Protein AF-A0AAJ1R7Y0-F1 (afdb_monomer)

Structure (mmCIF, N/CA/C/O backbone):
data_AF-A0AAJ1R7Y0-F1
#
_entry.id   AF-A0AAJ1R7Y0-F1
#
loop_
_atom_site.group_PDB
_atom_site.id
_atom_site.type_symbol
_atom_site.label_atom_id
_atom_site.label_alt_id
_atom_site.label_comp_id
_atom_site.label_asym_id
_atom_site.label_entity_id
_atom_site.label_seq_id
_atom_site.pdbx_PDB_ins_code
_atom_site.Cartn_x
_atom_site.Cartn_y
_atom_site.Cartn_z
_atom_site.occupancy
_atom_site.B_iso_or_equiv
_atom_site.auth_seq_id
_atom_site.auth_comp_id
_atom_site.auth_asym_id
_atom_site.auth_atom_id
_atom_site.pdbx_PDB_model_num
ATOM 1 N N . VAL A 1 1 ? -12.907 -18.939 -9.135 1.00 85.06 1 VAL A N 1
ATOM 2 C CA . VAL A 1 1 ? -11.964 -18.259 -10.052 1.00 85.06 1 VAL A CA 1
ATOM 3 C C . VAL A 1 1 ? -12.380 -16.804 -10.107 1.00 85.06 1 VAL A C 1
ATOM 5 O O . VAL A 1 1 ? -13.562 -16.567 -10.323 1.00 85.06 1 VAL A O 1
ATOM 8 N N . LEU A 1 2 ? -11.460 -15.879 -9.833 1.00 93.25 2 LEU A N 1
ATOM 9 C CA . LEU A 1 2 ? -11.671 -14.434 -9.945 1.00 93.25 2 LEU A CA 1
ATOM 10 C C . LEU A 1 2 ? -10.970 -13.952 -11.221 1.00 93.25 2 LEU A C 1
ATOM 12 O O . LEU A 1 2 ? -9.882 -14.438 -11.527 1.00 93.25 2 LEU A O 1
ATOM 16 N N . VAL A 1 3 ? -11.607 -13.061 -11.977 1.00 95.38 3 VAL A N 1
ATOM 17 C CA . VAL A 1 3 ? -11.052 -12.472 -13.201 1.00 95.38 3 VAL A CA 1
ATOM 18 C C . VAL A 1 3 ? -11.337 -10.979 -13.152 1.00 95.38 3 VAL A C 1
ATOM 20 O O . VAL A 1 3 ? -12.490 -10.585 -12.997 1.00 95.38 3 VAL A O 1
ATOM 23 N N . GLU A 1 4 ? -10.295 -10.169 -13.274 1.00 94.75 4 GLU A N 1
ATOM 24 C CA . GLU A 1 4 ? -10.352 -8.718 -13.095 1.00 94.75 4 GLU A CA 1
ATOM 25 C C . GLU A 1 4 ? -9.767 -8.013 -14.319 1.00 94.75 4 GLU A C 1
ATOM 27 O O . GLU A 1 4 ? -8.979 -8.587 -15.077 1.00 94.75 4 GLU A O 1
ATOM 32 N N . GLN A 1 5 ? -10.170 -6.761 -14.531 1.00 95.38 5 GLN A N 1
ATOM 33 C CA . GLN A 1 5 ? -9.606 -5.935 -15.590 1.00 95.38 5 GLN A CA 1
ATOM 34 C C . GLN A 1 5 ? -8.187 -5.493 -15.213 1.00 95.38 5 GLN A C 1
ATOM 36 O O . GLN A 1 5 ? -7.945 -5.050 -14.094 1.00 95.38 5 GLN A O 1
ATOM 41 N N . TRP A 1 6 ? -7.266 -5.540 -16.176 1.00 92.19 6 TRP A N 1
ATOM 42 C CA . TRP A 1 6 ? -5.917 -5.011 -15.997 1.00 92.19 6 TRP A CA 1
ATOM 43 C C . TRP A 1 6 ? -5.935 -3.491 -15.782 1.00 92.19 6 TRP A C 1
ATOM 45 O O . TRP A 1 6 ? -6.484 -2.747 -16.601 1.00 92.19 6 TRP A O 1
ATOM 55 N N . ILE A 1 7 ? -5.287 -3.031 -14.711 1.00 91.31 7 ILE A N 1
ATOM 56 C CA . ILE A 1 7 ? -5.073 -1.612 -14.420 1.00 91.31 7 ILE A CA 1
ATOM 57 C C . ILE A 1 7 ? -3.599 -1.299 -14.675 1.00 91.31 7 ILE A C 1
ATOM 59 O O . ILE A 1 7 ? -2.715 -1.933 -14.112 1.00 91.31 7 ILE A O 1
ATOM 63 N N . SER A 1 8 ? -3.331 -0.326 -15.549 1.00 90.75 8 SER A N 1
ATOM 64 C CA . SER A 1 8 ? -1.974 0.174 -15.804 1.00 90.75 8 SER A CA 1
ATOM 65 C C . SER A 1 8 ? -1.752 1.464 -15.028 1.00 90.75 8 SER A C 1
ATOM 67 O O . SER A 1 8 ? -2.501 2.422 -15.213 1.00 90.75 8 SER A O 1
ATOM 69 N N . GLY A 1 9 ? -0.731 1.501 -14.176 1.00 90.62 9 GLY A N 1
ATOM 70 C CA . GLY A 1 9 ? -0.447 2.665 -13.347 1.00 90.62 9 GLY A CA 1
ATOM 71 C C . GLY A 1 9 ? 0.576 2.380 -12.255 1.00 90.62 9 GLY A C 1
ATOM 72 O O . GLY A 1 9 ? 1.259 1.359 -12.278 1.00 90.62 9 GLY A O 1
ATOM 73 N N . ARG A 1 10 ? 0.670 3.323 -11.319 1.00 92.06 10 ARG A N 1
ATOM 74 C CA . ARG A 1 10 ? 1.495 3.231 -10.108 1.00 92.06 10 ARG A CA 1
ATOM 75 C C . ARG A 1 10 ? 0.795 2.345 -9.075 1.00 92.06 10 ARG A C 1
ATOM 77 O O . ARG A 1 10 ? -0.435 2.335 -9.020 1.00 92.06 10 ARG A O 1
ATOM 84 N N . GLU A 1 11 ? 1.568 1.632 -8.262 1.00 93.50 11 GLU A N 1
ATOM 85 C CA . GLU A 1 11 ? 1.056 0.729 -7.228 1.00 93.50 11 GLU A CA 1
ATOM 86 C C . GLU A 1 11 ? 1.380 1.269 -5.831 1.00 93.50 11 GLU A C 1
ATOM 88 O O . GLU A 1 11 ? 2.511 1.676 -5.557 1.00 93.50 11 GLU A O 1
ATOM 93 N N . PHE A 1 12 ? 0.381 1.272 -4.944 1.00 95.50 12 PHE A N 1
ATOM 94 C CA . PHE A 1 12 ? 0.485 1.863 -3.612 1.00 95.50 12 PHE A CA 1
ATOM 95 C C . PHE A 1 12 ? -0.021 0.914 -2.528 1.00 95.50 12 PHE A C 1
ATOM 97 O O . PHE A 1 12 ? -0.950 0.139 -2.747 1.00 95.50 12 PHE A O 1
ATOM 104 N N . THR A 1 13 ? 0.557 1.028 -1.336 1.00 96.44 13 THR A N 1
ATOM 105 C CA . THR A 1 13 ? 0.081 0.359 -0.124 1.00 96.44 13 THR A CA 1
ATOM 106 C C . THR A 1 13 ? 0.077 1.324 1.056 1.00 96.44 13 THR A C 1
ATOM 108 O O . THR A 1 13 ? 0.898 2.242 1.130 1.00 96.44 13 THR A O 1
ATOM 111 N N . ILE A 1 14 ? -0.889 1.151 1.956 1.00 97.38 14 ILE A N 1
ATOM 112 C CA . ILE A 1 14 ? -1.148 2.046 3.086 1.00 97.38 14 ILE A CA 1
ATOM 113 C C . ILE A 1 14 ? -1.428 1.169 4.297 1.00 97.38 14 ILE A C 1
ATOM 115 O O . ILE A 1 14 ? -2.303 0.305 4.257 1.00 97.38 14 ILE A O 1
ATOM 119 N N . THR A 1 15 ? -0.667 1.380 5.365 1.00 96.88 15 THR A N 1
ATOM 120 C CA . THR A 1 15 ? -0.842 0.637 6.613 1.00 96.88 15 THR A CA 1
ATOM 121 C C . THR A 1 15 ? -1.854 1.356 7.497 1.00 96.88 15 THR A C 1
ATOM 123 O O . THR A 1 15 ? -1.722 2.556 7.731 1.00 96.88 15 THR A O 1
ATOM 126 N N . VAL A 1 16 ? -2.824 0.611 8.023 1.00 96.19 16 VAL A N 1
ATOM 127 C CA . VAL A 1 16 ? -3.742 1.065 9.075 1.00 96.19 16 VAL A CA 1
ATOM 128 C C . VAL A 1 16 ? -3.345 0.362 10.374 1.00 96.19 16 VAL A C 1
ATOM 130 O O . VAL A 1 16 ? -3.127 -0.852 10.368 1.00 96.19 16 VAL A O 1
ATOM 133 N N . LEU A 1 17 ? -3.190 1.127 11.455 1.00 93.75 17 LEU A N 1
ATOM 134 C CA . LEU A 1 17 ? -2.904 0.629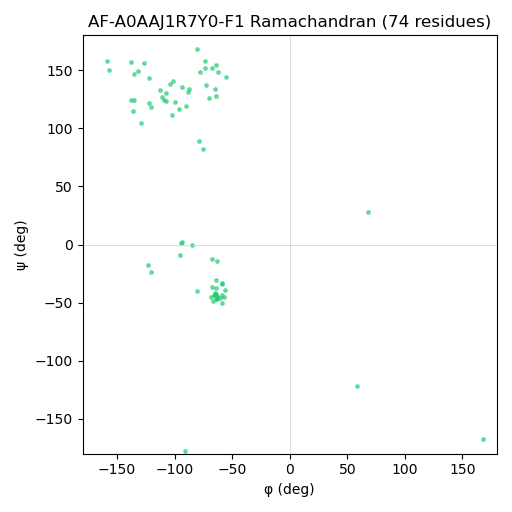 12.801 1.00 93.75 17 LEU A CA 1
ATOM 135 C C . LEU A 1 17 ? -3.910 1.251 13.774 1.00 93.75 17 LEU A C 1
ATOM 137 O O . LEU A 1 17 ? -3.794 2.423 14.118 1.00 93.75 17 LEU A O 1
ATOM 141 N N . GLY A 1 18 ? -4.898 0.483 14.217 1.00 88.44 18 GLY A N 1
ATOM 142 C CA . GLY A 1 18 ? -6.065 1.006 14.916 1.00 88.44 18 GLY A CA 1
ATOM 143 C C . GLY A 1 18 ? -6.796 2.020 14.044 1.00 88.44 18 GLY A C 1
ATOM 144 O O . GLY A 1 18 ? -7.172 1.722 12.913 1.00 88.44 18 GLY A O 1
ATOM 145 N N . ASP A 1 19 ? -6.922 3.237 14.567 1.00 86.12 19 ASP A N 1
ATOM 146 C CA . ASP A 1 19 ? -7.514 4.381 13.869 1.00 86.12 19 ASP A CA 1
ATOM 147 C C . ASP A 1 19 ? -6.458 5.245 13.137 1.00 86.12 19 ASP A C 1
ATOM 149 O O . ASP A 1 19 ? -6.794 6.265 12.534 1.00 86.12 19 ASP A O 1
ATOM 153 N N . ASP A 1 20 ? -5.175 4.857 13.180 1.00 92.19 20 ASP A N 1
ATOM 154 C CA . ASP A 1 20 ? -4.071 5.627 1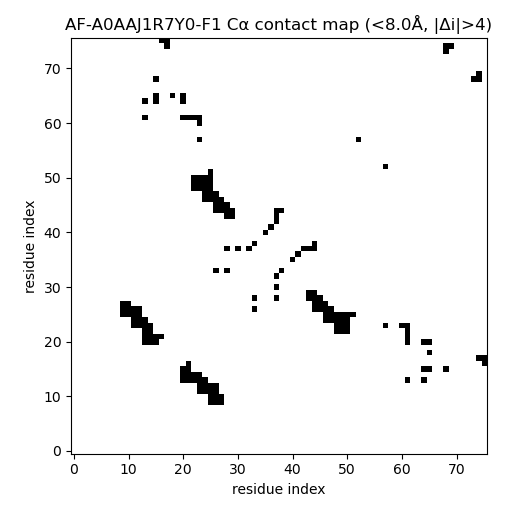2.602 1.00 92.19 20 ASP A CA 1
ATOM 155 C C . ASP A 1 20 ? -3.700 5.132 11.197 1.00 92.19 20 ASP A C 1
ATOM 157 O O . ASP A 1 20 ? -3.172 4.028 11.006 1.00 92.19 20 ASP A O 1
ATOM 161 N N . VAL A 1 21 ? -3.882 6.001 10.199 1.00 95.75 21 VAL A N 1
ATOM 162 C CA . VAL A 1 21 ? -3.466 5.746 8.814 1.00 95.75 21 VAL A CA 1
ATOM 163 C C . VAL A 1 21 ? -2.038 6.240 8.581 1.00 95.75 21 VAL A C 1
ATOM 165 O O . VAL A 1 21 ? -1.731 7.426 8.706 1.00 95.75 21 VAL A O 1
ATOM 168 N N . GLN A 1 22 ? -1.145 5.321 8.223 1.00 97.19 22 GLN A N 1
ATOM 169 C CA . GLN A 1 22 ? 0.282 5.585 8.027 1.00 97.19 22 GLN A CA 1
ATOM 170 C C . GLN A 1 22 ? 0.583 6.211 6.650 1.00 97.19 22 GLN A C 1
ATOM 172 O O . GLN A 1 22 ? -0.292 6.246 5.777 1.00 97.19 22 GLN A O 1
ATOM 177 N N . PRO A 1 23 ? 1.811 6.722 6.422 1.00 95.88 23 PRO A N 1
ATOM 178 C CA . PRO A 1 23 ? 2.198 7.282 5.131 1.00 95.88 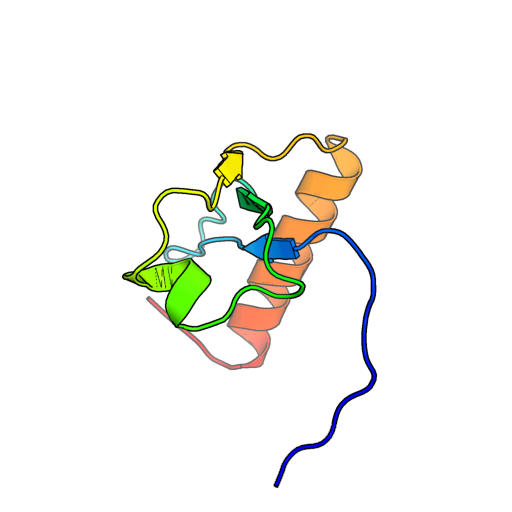23 PRO A CA 1
ATOM 179 C C . PRO A 1 23 ? 2.001 6.297 3.974 1.00 95.88 23 PRO A C 1
ATOM 181 O O . PRO A 1 23 ? 2.246 5.098 4.110 1.00 95.88 23 PRO A O 1
ATOM 184 N N . VAL A 1 24 ? 1.598 6.827 2.818 1.00 97.50 24 VAL A N 1
ATOM 185 C CA . VAL A 1 24 ? 1.461 6.051 1.580 1.00 97.50 24 VAL A CA 1
ATOM 186 C C . VAL A 1 24 ? 2.837 5.560 1.133 1.00 97.50 24 VAL A C 1
ATOM 188 O O . VAL A 1 24 ? 3.793 6.338 1.088 1.00 97.50 24 VAL A O 1
ATOM 191 N N . ILE A 1 25 ? 2.923 4.283 0.769 1.00 96.88 25 ILE A N 1
ATOM 192 C CA . ILE A 1 25 ? 4.122 3.661 0.210 1.00 96.88 25 ILE A CA 1
ATOM 193 C C . ILE A 1 25 ? 3.856 3.366 -1.262 1.00 96.88 25 ILE A C 1
ATOM 195 O O . ILE A 1 25 ? 2.907 2.655 -1.585 1.00 96.88 25 ILE A O 1
ATOM 199 N N . GLU A 1 26 ? 4.700 3.874 -2.153 1.00 95.62 26 GLU A N 1
ATOM 200 C CA . GLU A 1 26 ? 4.696 3.485 -3.564 1.00 95.62 26 GLU A CA 1
ATOM 201 C C . GLU A 1 26 ? 5.688 2.350 -3.802 1.00 95.62 26 GLU A C 1
ATOM 203 O O . GLU A 1 26 ? 6.824 2.394 -3.318 1.00 95.62 26 GLU A O 1
ATOM 208 N N . MET A 1 27 ? 5.263 1.348 -4.567 1.00 91.56 27 MET A N 1
ATOM 209 C CA . MET A 1 27 ? 6.096 0.219 -4.960 1.00 91.56 27 MET A CA 1
ATOM 210 C C . MET A 1 27 ? 6.388 0.274 -6.453 1.00 91.56 27 MET A C 1
ATOM 212 O O . MET A 1 27 ? 5.475 0.298 -7.277 1.00 91.56 27 MET A O 1
ATOM 216 N N . THR A 1 28 ? 7.670 0.209 -6.797 1.00 88.25 28 THR A N 1
ATOM 217 C CA . THR A 1 28 ? 8.122 0.138 -8.188 1.00 88.25 28 THR A CA 1
ATOM 218 C C . THR A 1 28 ? 8.951 -1.119 -8.372 1.00 88.25 28 THR A C 1
ATOM 220 O O . THR A 1 28 ? 9.973 -1.307 -7.711 1.00 88.25 28 THR A O 1
ATOM 223 N N . THR A 1 29 ? 8.542 -1.991 -9.287 1.00 82.38 29 THR A N 1
ATOM 224 C CA . THR A 1 29 ? 9.307 -3.182 -9.666 1.00 82.38 29 THR A CA 1
ATOM 225 C C . THR A 1 29 ? 9.601 -3.154 -11.165 1.00 82.38 29 THR A C 1
ATOM 227 O O . THR A 1 29 ? 8.766 -2.692 -11.941 1.00 82.38 29 THR A O 1
ATOM 230 N N . PRO A 1 30 ? 10.782 -3.624 -11.609 1.00 73.94 30 PRO A N 1
ATOM 231 C CA . PRO A 1 30 ? 11.035 -3.835 -13.032 1.00 73.94 30 PRO A CA 1
ATOM 232 C C . PRO A 1 30 ? 10.187 -4.979 -13.615 1.00 73.94 30 PRO A C 1
ATOM 234 O O . PRO A 1 30 ? 10.123 -5.129 -14.834 1.00 73.94 30 PRO A O 1
ATOM 237 N N . ASN A 1 31 ? 9.544 -5.787 -12.766 1.00 66.94 31 ASN A N 1
ATOM 238 C CA . ASN A 1 31 ? 8.556 -6.770 -13.196 1.00 66.94 31 ASN A CA 1
ATOM 239 C C . ASN A 1 31 ? 7.258 -6.051 -13.599 1.00 66.94 31 ASN A C 1
ATOM 241 O O . ASN A 1 31 ? 6.935 -4.996 -13.069 1.00 66.94 31 ASN A O 1
ATOM 245 N N . GLY A 1 32 ? 6.473 -6.627 -14.511 1.00 68.69 32 GLY A N 1
ATOM 246 C CA . GLY A 1 32 ? 5.223 -5.996 -14.964 1.00 68.69 32 GLY A CA 1
ATOM 247 C C . GLY A 1 32 ? 4.148 -5.817 -13.876 1.00 68.69 32 GLY A C 1
ATOM 248 O O . GLY A 1 32 ? 3.188 -5.091 -14.112 1.00 68.69 32 GLY A O 1
ATOM 249 N N . PHE A 1 33 ? 4.286 -6.484 -12.722 1.00 77.44 33 PHE A N 1
ATOM 250 C CA . PHE A 1 33 ? 3.384 -6.411 -11.566 1.00 77.44 33 PHE A CA 1
ATOM 251 C C . PHE A 1 33 ? 4.106 -6.863 -10.280 1.00 77.44 33 PHE A C 1
ATOM 253 O O . PHE A 1 33 ? 5.087 -7.615 -10.354 1.00 77.44 33 PHE A O 1
ATOM 260 N N . TYR A 1 34 ? 3.622 -6.449 -9.102 1.00 78.56 34 TYR A N 1
ATOM 261 C CA . TYR A 1 34 ? 4.144 -6.889 -7.806 1.00 78.56 34 TYR A CA 1
ATOM 262 C C . TYR A 1 34 ? 3.701 -8.316 -7.443 1.00 78.56 34 TYR A C 1
ATOM 264 O O . TYR A 1 34 ? 2.743 -8.568 -6.711 1.00 78.56 34 TYR A O 1
ATOM 272 N N . ASP A 1 35 ? 4.429 -9.286 -7.986 1.00 83.69 35 ASP A N 1
ATOM 273 C CA . ASP A 1 35 ? 4.229 -10.709 -7.735 1.00 83.69 35 ASP A CA 1
ATOM 274 C C . ASP A 1 35 ? 5.061 -11.248 -6.550 1.00 83.69 35 ASP A C 1
ATOM 276 O O . ASP A 1 35 ? 5.786 -10.535 -5.851 1.00 83.69 35 ASP A O 1
ATOM 280 N N . TYR A 1 36 ? 4.960 -12.558 -6.307 1.00 83.81 36 TYR A N 1
ATOM 281 C CA . TYR A 1 36 ? 5.703 -13.237 -5.242 1.00 83.81 36 TYR A CA 1
ATOM 282 C C . TYR A 1 36 ? 7.224 -13.045 -5.361 1.00 83.81 36 TYR A C 1
ATOM 284 O O . TYR A 1 36 ? 7.909 -12.866 -4.350 1.00 83.81 36 TYR A O 1
ATOM 292 N N . GLN A 1 37 ? 7.760 -13.073 -6.585 1.00 77.62 37 GLN A N 1
ATOM 293 C CA . GLN A 1 37 ? 9.187 -12.894 -6.820 1.00 77.62 37 GLN A CA 1
ATOM 294 C C . GLN A 1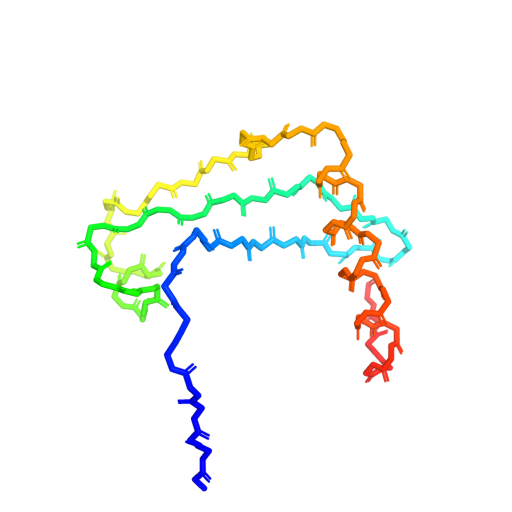 37 ? 9.595 -11.455 -6.491 1.00 77.62 37 GLN A C 1
ATOM 296 O O . GLN A 1 37 ? 10.568 -11.262 -5.765 1.00 77.62 37 GLN A O 1
ATOM 301 N N . ALA A 1 38 ? 8.824 -10.459 -6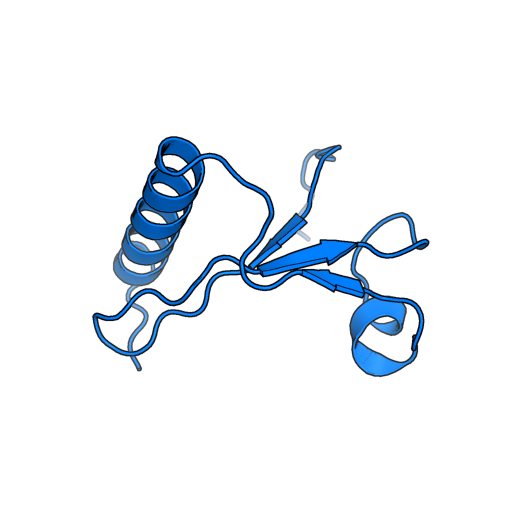.938 1.00 78.94 38 ALA A N 1
ATOM 302 C CA . ALA A 1 38 ? 9.035 -9.049 -6.611 1.00 78.94 38 ALA A CA 1
ATOM 303 C C . ALA A 1 38 ? 8.984 -8.782 -5.097 1.00 78.94 38 ALA A C 1
ATOM 305 O O . ALA A 1 38 ? 9.735 -7.941 -4.602 1.00 78.94 38 ALA A O 1
ATOM 306 N N . LYS A 1 39 ? 8.144 -9.519 -4.363 1.00 81.25 39 LYS A N 1
ATOM 307 C CA . LYS A 1 39 ? 7.946 -9.355 -2.918 1.00 81.25 39 LYS A CA 1
ATOM 308 C C . LYS A 1 39 ? 9.013 -10.023 -2.048 1.00 81.25 39 LYS A C 1
ATOM 310 O O . LYS A 1 39 ? 9.392 -9.461 -1.024 1.00 81.25 39 LYS A O 1
ATOM 315 N N . TYR A 1 40 ? 9.473 -11.224 -2.407 1.00 84.75 40 TYR A N 1
ATOM 316 C CA . TYR A 1 40 ? 10.284 -12.056 -1.499 1.00 84.75 40 TYR A CA 1
ATOM 317 C C . TYR A 1 40 ? 11.649 -12.475 -2.041 1.00 84.75 40 TYR A C 1
ATOM 319 O O . TYR A 1 40 ? 12.496 -12.919 -1.267 1.00 84.75 40 TYR A O 1
ATOM 327 N N . GLN A 1 41 ? 11.866 -12.389 -3.352 1.00 77.75 41 GLN A N 1
ATOM 328 C CA . GLN A 1 41 ? 13.075 -12.914 -3.997 1.00 77.75 41 GLN A CA 1
ATOM 329 C C . GLN A 1 41 ? 13.868 -11.833 -4.728 1.00 77.75 41 GLN A C 1
ATOM 331 O O . GLN A 1 41 ? 15.068 -11.985 -4.946 1.00 77.75 41 GLN A O 1
ATOM 336 N N . SER A 1 42 ? 13.203 -10.748 -5.113 1.00 80.62 42 SER A N 1
ATOM 337 C CA . SER A 1 42 ? 13.818 -9.631 -5.799 1.00 80.62 42 SER A CA 1
ATOM 338 C C . SER A 1 42 ? 14.378 -8.621 -4.809 1.00 80.62 42 SER A C 1
ATOM 340 O O . SER A 1 42 ? 13.703 -8.189 -3.879 1.00 80.62 42 SER A O 1
ATOM 342 N N . THR A 1 43 ? 15.607 -8.190 -5.064 1.00 78.81 43 THR A N 1
ATOM 343 C CA . THR A 1 43 ? 16.227 -7.034 -4.409 1.00 78.81 43 THR A CA 1
ATOM 344 C C . THR A 1 43 ? 16.065 -5.752 -5.226 1.00 78.81 43 THR A C 1
ATOM 346 O O . THR A 1 43 ? 16.570 -4.706 -4.827 1.00 78.81 43 THR A O 1
ATOM 349 N N . THR A 1 44 ? 15.389 -5.819 -6.379 1.00 86.12 44 THR A N 1
ATOM 350 C CA . THR A 1 44 ? 15.231 -4.685 -7.300 1.00 86.12 44 THR A CA 1
ATOM 351 C C . THR A 1 44 ? 13.930 -3.919 -7.096 1.00 86.12 44 THR A C 1
ATOM 353 O O . THR A 1 44 ? 13.756 -2.875 -7.720 1.00 86.12 44 THR A O 1
ATOM 356 N N . THR A 1 45 ? 13.007 -4.430 -6.276 1.00 86.94 45 THR A N 1
ATOM 357 C CA . THR A 1 45 ? 11.773 -3.715 -5.935 1.00 86.94 45 THR A CA 1
ATOM 358 C C . THR A 1 45 ? 12.107 -2.525 -5.044 1.00 86.94 45 THR A C 1
ATOM 360 O O . THR A 1 45 ? 12.770 -2.670 -4.017 1.00 86.94 45 THR A O 1
ATOM 363 N N . GLN A 1 46 ? 11.662 -1.345 -5.454 1.00 90.06 46 GLN A N 1
ATOM 364 C CA . GLN A 1 46 ? 11.868 -0.092 -4.746 1.00 90.06 46 GLN A CA 1
ATOM 365 C C . GLN A 1 46 ? 10.604 0.285 -3.984 1.00 90.06 46 GLN A C 1
ATOM 367 O O . GLN A 1 46 ? 9.494 0.120 -4.488 1.00 90.06 46 GLN A O 1
ATOM 372 N N . TYR A 1 47 ? 10.800 0.811 -2.777 1.00 92.31 47 TYR A N 1
ATOM 373 C CA . TYR A 1 47 ? 9.736 1.307 -1.915 1.00 92.31 47 TYR A CA 1
ATOM 374 C C . TYR A 1 47 ? 9.996 2.783 -1.635 1.00 92.31 47 TYR A C 1
ATOM 376 O O . TYR A 1 47 ? 11.019 3.130 -1.039 1.00 92.31 47 TYR A O 1
ATOM 384 N N . HIS A 1 48 ? 9.079 3.646 -2.055 1.00 93.88 48 HIS A N 1
ATOM 385 C CA . HIS A 1 48 ? 9.138 5.078 -1.785 1.00 93.88 48 HIS A CA 1
ATOM 386 C C . HIS A 1 48 ? 8.162 5.402 -0.655 1.00 93.88 48 HIS A C 1
ATOM 388 O O . HIS A 1 48 ? 6.951 5.266 -0.819 1.00 93.88 48 HIS A O 1
ATOM 394 N N . CYS A 1 49 ? 8.701 5.780 0.506 1.00 94.44 49 CYS A N 1
ATOM 395 C CA . CYS A 1 49 ? 7.930 6.114 1.699 1.00 94.44 49 CYS A CA 1
ATOM 396 C C . CYS A 1 49 ? 8.500 7.389 2.354 1.00 94.44 49 CYS A C 1
ATOM 398 O O . CYS A 1 49 ? 9.643 7.355 2.822 1.00 94.44 49 CYS A O 1
ATOM 400 N N . PRO A 1 50 ? 7.740 8.499 2.403 1.00 93.19 50 PRO A N 1
ATOM 401 C CA . PRO A 1 50 ? 6.410 8.669 1.808 1.00 93.19 50 PRO A CA 1
ATOM 402 C C . PRO A 1 50 ? 6.455 8.647 0.268 1.00 93.19 50 PRO A C 1
ATOM 404 O O . PRO A 1 50 ? 7.473 8.989 -0.333 1.00 93.19 50 PRO A O 1
ATOM 407 N N . ALA A 1 51 ? 5.358 8.227 -0.362 1.00 95.75 51 ALA A N 1
ATOM 408 C CA . ALA A 1 51 ? 5.194 8.270 -1.813 1.00 95.75 51 ALA A CA 1
ATOM 409 C C . ALA A 1 51 ? 5.250 9.713 -2.348 1.00 95.75 51 ALA A C 1
ATOM 411 O O . ALA A 1 51 ? 4.807 10.649 -1.680 1.00 95.75 51 ALA A O 1
ATOM 412 N N . ASP A 1 52 ? 5.757 9.890 -3.571 1.00 96.38 52 ASP A N 1
ATOM 413 C CA . ASP A 1 52 ? 5.799 11.199 -4.235 1.00 96.38 52 ASP A CA 1
ATOM 414 C C . ASP A 1 52 ? 4.419 11.536 -4.821 1.00 96.38 52 ASP A C 1
ATOM 416 O O . ASP A 1 52 ? 4.057 11.141 -5.939 1.00 96.38 52 ASP A O 1
ATOM 420 N N . LEU A 1 53 ? 3.595 12.183 -3.999 1.00 96.25 53 LEU A N 1
ATOM 421 C CA . LEU A 1 53 ? 2.211 12.540 -4.286 1.00 96.25 53 LEU A CA 1
ATOM 422 C C . LEU A 1 53 ? 1.907 13.954 -3.794 1.00 96.25 53 LEU A C 1
ATOM 424 O O . LEU A 1 53 ? 2.538 14.475 -2.873 1.00 96.25 53 LEU A O 1
ATOM 428 N N . SER A 1 54 ? 0.883 14.570 -4.385 1.00 97.75 54 SER A N 1
ATOM 429 C CA . SER A 1 54 ? 0.338 15.806 -3.835 1.00 97.75 54 SER A CA 1
ATOM 430 C C . SER A 1 54 ? -0.262 15.543 -2.447 1.00 97.75 54 SER A C 1
ATOM 432 O O . SER A 1 54 ? -0.709 14.432 -2.143 1.00 97.75 54 SER A O 1
ATOM 434 N N . ALA A 1 55 ? -0.317 16.569 -1.594 1.00 97.12 55 ALA A N 1
ATOM 435 C CA . ALA A 1 55 ? -0.974 16.449 -0.290 1.00 97.12 55 ALA A CA 1
ATOM 436 C C . ALA A 1 55 ? -2.456 16.047 -0.432 1.00 97.12 55 ALA A C 1
ATOM 438 O O . ALA A 1 55 ? -2.977 15.302 0.392 1.00 97.12 55 ALA A O 1
ATOM 439 N N . GLN A 1 56 ? -3.112 16.499 -1.506 1.00 98.19 56 GLN A N 1
ATOM 440 C CA . GLN A 1 56 ? -4.497 16.155 -1.813 1.00 98.19 56 GLN A CA 1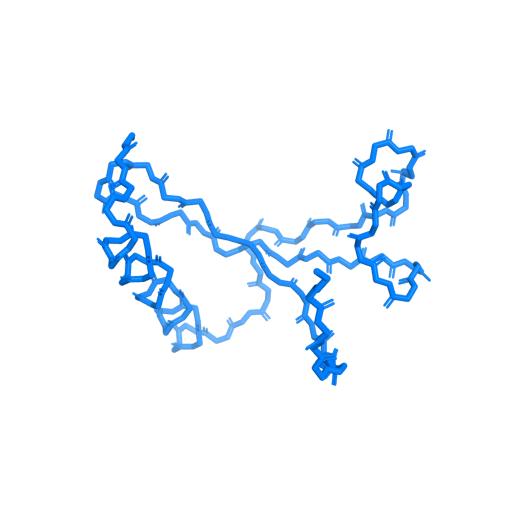
ATOM 441 C C . GLN A 1 56 ? -4.654 14.666 -2.147 1.00 98.19 56 GLN A C 1
ATOM 443 O O . GLN A 1 56 ? -5.523 14.011 -1.579 1.00 98.19 56 GLN A O 1
ATOM 448 N N . ASP A 1 57 ? -3.811 14.125 -3.031 1.00 97.69 57 ASP A N 1
ATOM 449 C CA . ASP A 1 57 ? -3.873 12.707 -3.407 1.00 97.69 57 ASP A CA 1
ATOM 450 C C . ASP A 1 57 ? -3.475 11.803 -2.240 1.00 97.69 57 ASP A C 1
ATOM 452 O O . ASP A 1 57 ? -4.075 10.752 -2.037 1.00 97.69 57 ASP A O 1
ATOM 456 N N . THR A 1 58 ? -2.498 12.237 -1.438 1.00 97.62 58 THR A N 1
ATOM 457 C CA . THR A 1 58 ? -2.089 11.529 -0.219 1.00 97.62 58 THR A CA 1
ATOM 458 C C . THR A 1 58 ? -3.268 11.387 0.739 1.00 97.62 58 THR A C 1
ATOM 460 O O . THR A 1 58 ? -3.572 10.272 1.156 1.00 97.62 58 THR A O 1
ATOM 463 N N . GLN A 1 59 ? -3.976 12.485 1.028 1.00 97.69 59 GLN A N 1
ATOM 464 C CA . GLN A 1 59 ? -5.145 12.450 1.907 1.00 97.69 59 GLN A CA 1
ATOM 465 C C . GLN A 1 59 ? -6.261 11.577 1.323 1.00 97.69 59 GLN A C 1
ATOM 467 O O . GLN A 1 59 ? -6.806 10.731 2.023 1.00 97.69 59 GLN A O 1
ATOM 472 N N . LEU A 1 60 ? -6.553 11.726 0.026 1.00 98.06 60 LEU A N 1
ATOM 473 C CA . LEU A 1 60 ? -7.577 10.932 -0.655 1.00 98.06 60 LEU A CA 1
ATOM 474 C C . LEU A 1 60 ? -7.303 9.426 -0.534 1.00 98.06 60 LEU A C 1
ATOM 476 O O . LEU A 1 60 ? -8.212 8.649 -0.247 1.00 98.06 60 LEU A O 1
ATOM 480 N N . LEU A 1 61 ? -6.055 9.007 -0.747 1.00 97.50 61 LEU A N 1
ATOM 481 C CA . LEU A 1 61 ? -5.647 7.611 -0.620 1.00 97.50 61 LEU A CA 1
ATOM 482 C C . LEU A 1 61 ? -5.777 7.100 0.821 1.00 97.50 61 LEU A C 1
ATOM 484 O O . LEU A 1 61 ? -6.271 5.991 1.025 1.00 97.50 61 LEU A O 1
ATOM 488 N N . GLN A 1 62 ? -5.359 7.894 1.810 1.00 97.31 62 GLN A N 1
ATOM 489 C CA . GLN A 1 62 ? -5.464 7.527 3.225 1.00 97.31 62 GLN A CA 1
ATOM 490 C C . GLN A 1 62 ? -6.925 7.384 3.675 1.00 97.31 62 GLN A C 1
ATOM 492 O O . GLN A 1 62 ? -7.266 6.394 4.324 1.00 97.31 62 GLN A O 1
ATOM 497 N N . ASP A 1 63 ? -7.796 8.305 3.258 1.00 97.25 63 ASP A N 1
ATOM 498 C CA . ASP A 1 63 ? -9.229 8.260 3.561 1.00 97.25 63 ASP A CA 1
ATOM 499 C C . ASP A 1 63 ? -9.890 7.014 2.949 1.00 97.25 63 ASP A C 1
ATOM 501 O O . ASP A 1 63 ? -10.655 6.313 3.615 1.00 97.25 63 ASP A O 1
ATOM 505 N N . MET A 1 64 ? -9.563 6.692 1.689 1.00 97.31 64 MET A N 1
ATOM 506 C CA . MET A 1 64 ? -10.070 5.485 1.027 1.00 97.31 64 MET A CA 1
ATOM 507 C C . MET A 1 64 ? -9.575 4.201 1.698 1.00 97.31 64 MET A C 1
ATOM 509 O O . MET A 1 64 ? -10.335 3.237 1.787 1.00 97.31 64 MET A O 1
ATOM 513 N N . ALA A 1 65 ? -8.326 4.169 2.171 1.00 96.81 65 ALA A N 1
ATOM 514 C CA . ALA A 1 65 ? -7.765 3.005 2.851 1.00 96.81 65 ALA A CA 1
ATOM 515 C C . ALA A 1 65 ? -8.494 2.709 4.166 1.00 96.81 65 ALA A C 1
ATOM 517 O O . ALA A 1 65 ? -8.895 1.566 4.392 1.00 96.81 65 ALA A O 1
ATOM 518 N N . LEU A 1 66 ? -8.718 3.738 4.990 1.00 96.19 66 LEU A N 1
ATOM 519 C CA . LEU A 1 66 ? -9.464 3.601 6.240 1.00 96.19 66 LEU A CA 1
ATOM 520 C C . LEU A 1 66 ? -10.911 3.181 5.974 1.00 96.19 66 LEU A C 1
ATOM 522 O O . LEU A 1 66 ? -11.386 2.203 6.542 1.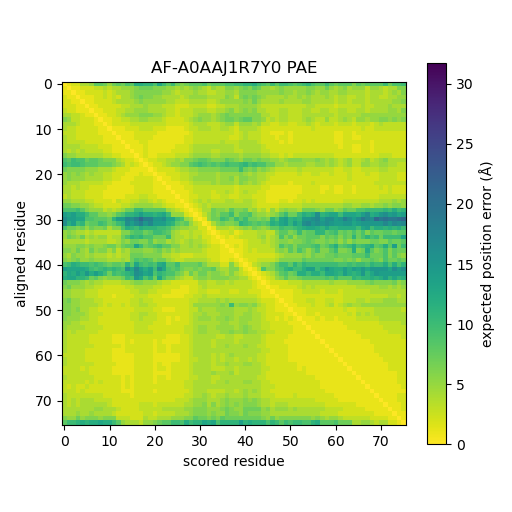00 96.19 66 LEU A O 1
ATOM 526 N N . GLN A 1 67 ? -11.581 3.838 5.022 1.00 96.81 67 GLN A N 1
ATOM 527 C CA . GLN A 1 67 ? -12.947 3.477 4.653 1.00 96.81 67 GLN A CA 1
ATOM 528 C C . GLN A 1 67 ? -13.050 2.021 4.175 1.00 96.81 67 GLN A C 1
ATOM 530 O O . GLN A 1 67 ? -13.982 1.314 4.553 1.00 96.81 67 GLN A O 1
ATOM 535 N N . ALA A 1 68 ? -12.113 1.555 3.345 1.00 96.50 68 ALA A N 1
ATOM 536 C CA . ALA A 1 68 ? -12.101 0.173 2.879 1.00 96.50 68 ALA A CA 1
ATOM 537 C C . ALA A 1 68 ? -11.859 -0.820 4.028 1.00 96.50 68 ALA A C 1
ATOM 539 O O . ALA A 1 68 ? -12.535 -1.847 4.078 1.00 96.50 68 ALA A O 1
ATOM 540 N N . PHE A 1 69 ? -10.938 -0.508 4.948 1.00 96.62 69 PHE A N 1
ATOM 541 C CA . PHE A 1 69 ? -10.641 -1.312 6.138 1.00 96.62 69 PHE A CA 1
ATOM 542 C C . PHE A 1 69 ? -11.872 -1.461 7.049 1.00 96.62 69 PHE A C 1
ATOM 544 O O . PHE A 1 69 ? -12.236 -2.580 7.423 1.00 96.62 69 PHE A O 1
ATOM 551 N N . ASP A 1 70 ? -12.579 -0.359 7.300 1.00 95.31 70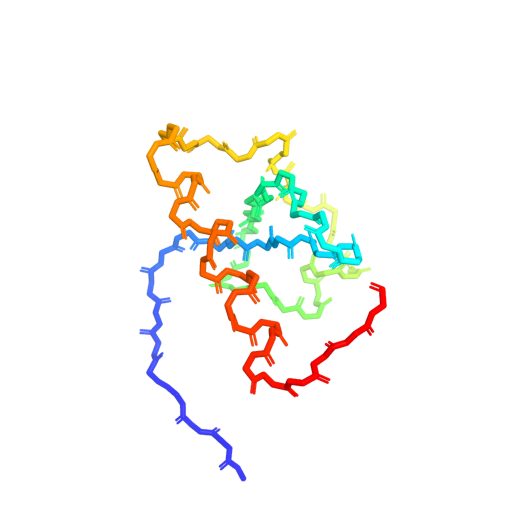 ASP A N 1
ATOM 552 C CA . ASP A 1 70 ? -13.802 -0.340 8.108 1.00 95.31 70 ASP A CA 1
ATOM 553 C C . ASP A 1 70 ? -14.946 -1.114 7.439 1.00 95.31 70 ASP A C 1
ATOM 555 O O . ASP A 1 70 ? -15.647 -1.897 8.084 1.00 95.31 70 ASP A O 1
ATOM 559 N N . LEU A 1 71 ? -15.136 -0.935 6.125 1.00 97.25 71 LEU A N 1
ATOM 560 C CA . LEU A 1 71 ? -16.224 -1.571 5.371 1.00 97.25 71 LEU A CA 1
ATOM 561 C C . LEU A 1 71 ? -16.122 -3.098 5.341 1.00 97.25 71 L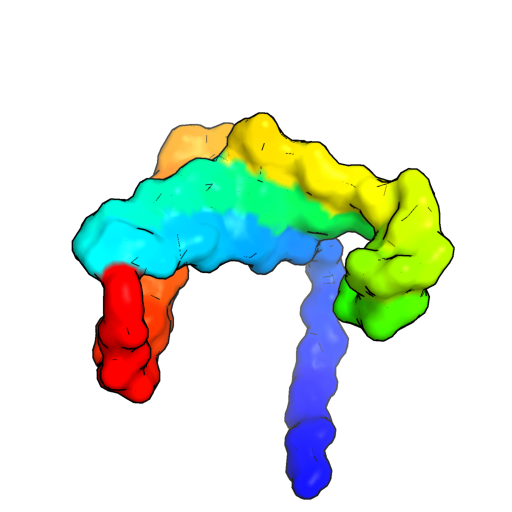EU A C 1
ATOM 563 O O . LEU A 1 71 ? -17.150 -3.776 5.281 1.00 97.25 71 LEU A O 1
ATOM 567 N N . VAL A 1 72 ? -14.906 -3.646 5.381 1.00 96.94 72 VAL A N 1
ATOM 568 C CA . VAL A 1 72 ? -14.694 -5.099 5.468 1.00 96.94 72 VAL A CA 1
ATOM 569 C C . VAL A 1 72 ? -14.739 -5.622 6.909 1.00 96.94 72 VAL A C 1
ATOM 571 O O . VAL A 1 72 ? -14.612 -6.829 7.116 1.00 96.94 72 VAL A O 1
ATOM 574 N N . GLY A 1 73 ? -14.945 -4.744 7.899 1.00 95.56 73 GLY A N 1
ATOM 575 C CA . GLY A 1 73 ? -14.986 -5.086 9.321 1.00 95.56 73 GLY A CA 1
ATOM 576 C C . GLY A 1 73 ? -13.632 -5.521 9.880 1.00 95.56 73 GLY A C 1
ATOM 577 O O . GLY A 1 73 ? -13.592 -6.345 10.796 1.00 95.56 73 GLY A O 1
ATOM 578 N N . ALA A 1 74 ? -12.531 -5.036 9.297 1.00 94.75 74 ALA A N 1
ATOM 579 C CA . ALA A 1 74 ? -11.194 -5.323 9.794 1.00 94.75 74 ALA A CA 1
ATOM 580 C C . ALA A 1 74 ? -10.906 -4.548 11.091 1.00 94.75 74 ALA A C 1
ATOM 582 O O . ALA A 1 74 ? -11.551 -3.555 11.413 1.00 94.75 74 ALA A O 1
ATOM 583 N N . SER A 1 75 ? -9.946 -5.046 11.869 1.00 93.12 75 SER A N 1
ATOM 584 C CA . SER A 1 75 ? -9.531 -4.455 13.142 1.00 93.12 75 SER A CA 1
ATOM 585 C C . SER A 1 75 ? -8.113 -4.899 13.483 1.00 93.12 75 SER A C 1
ATOM 587 O O . SER A 1 75 ? -7.748 -6.034 13.158 1.00 93.12 75 SER A O 1
ATOM 589 N N . GLY A 1 76 ? -7.354 -4.072 14.195 1.00 89.06 76 GLY A N 1
ATOM 590 C CA . GLY A 1 76 ? -5.998 -4.376 14.665 1.00 89.06 76 GLY A CA 1
ATOM 591 C C . GLY A 1 76 ? -5.197 -3.113 14.891 1.00 89.06 76 GLY A C 1
ATOM 592 O O . GLY A 1 76 ? -5.713 -2.054 14.493 1.00 89.06 76 GLY A O 1
#

Radius of gyration: 13.96 Å; Cα contacts (8 Å, |Δi|>4): 88; chains: 1; bounding box: 32×35×31 Å

Sequence (76 aa):
VLVEQWISGREFTITVLGDDVQPVIEMTTPNGFYDYQAKYQSTTTQYHCPADLSAQDTQLLQDMALQAFDLVGASG

Nearest PDB structures (foldseek):
  5bph-assembly2_B  TM=9.489E-01  e=1.751E-06  Yersinia pestis
  5c1p-assembly2_D  TM=9.581E-01  e=5.571E-06  Yersinia pestis
  4c5b-assembly1_A  TM=9.850E-01  e=1.060E-05  Escherichia coli K-12
  8evy-assembly1_B  TM=9.864E-01  e=2.293E-05  Pseudomonas aeruginosa PAO1
  1iow-assembly1_A  TM=9.784E-01  e=9.440E-05  Escherichia coli

pLDDT: mean 91.25, std 7.41, range [66.94, 98.19]

Foldseek 3Di:
DDDDDDDDDWDWDWDDAANDIAAIKTKDDPDRDCDPCVVPPDPRIDIDVNDPDDPVVRVVVSVVVSVVCVVVVHGD

Organism: NCBI:txid373672

InterPro domains:
  IPR011095 D-alanine--D-alanine ligase, C-terminal [PF07478] (1-76)

Secondary structure (DSSP, 8-state):
--------S-EEE--EETTEEPPPEEEE-SSSS--HHHHHT-S--EEESS-S--HHHHHHHHHHHHHHHHHTT---

Mean predicted aligned error: 4.08 Å

Solvent-accessible surface area (backbone atoms only — not comparable to full-atom values): 4904 Å² total; per-residue (Å²): 139,89,86,80,83,89,80,88,80,88,46,75,51,68,53,71,53,66,94,47,70,48,71,47,30,30,53,48,55,94,53,101,60,93,44,71,53,47,72,76,72,44,86,70,47,43,76,37,76,67,40,98,62,53,72,66,56,49,49,53,52,47,53,50,49,52,51,53,41,53,74,73,68,60,84,90